Protein AF-A0A529XPF8-F1 (afdb_monomer_lite)

Structure (mmCIF, N/CA/C/O backbone):
data_AF-A0A529XPF8-F1
#
_entry.id   AF-A0A529XPF8-F1
#
loop_
_atom_site.group_PDB
_atom_site.id
_atom_site.type_symbol
_atom_site.label_atom_id
_atom_site.label_alt_id
_atom_site.label_comp_id
_atom_site.label_asym_id
_atom_site.label_entity_id
_atom_site.label_seq_id
_atom_site.pdbx_PDB_ins_code
_atom_site.Cartn_x
_atom_site.Cartn_y
_atom_site.Cartn_z
_atom_site.occupancy
_atom_site.B_iso_or_equiv
_atom_site.auth_seq_id
_atom_site.auth_comp_id
_atom_site.auth_asym_id
_atom_site.auth_atom_id
_atom_site.pdbx_PDB_model_num
ATOM 1 N N . TYR A 1 1 ? 13.454 -1.212 9.023 1.00 95.62 1 TYR A N 1
ATOM 2 C CA . TYR A 1 1 ? 12.237 -0.476 8.603 1.00 95.62 1 TYR A CA 1
ATOM 3 C C . TYR A 1 1 ? 10.950 -1.260 8.864 1.00 95.62 1 TYR A C 1
ATOM 5 O O . TYR A 1 1 ? 10.197 -0.846 9.729 1.00 95.62 1 TYR A O 1
ATOM 13 N N . GLY A 1 2 ? 10.686 -2.393 8.193 1.00 96.81 2 GLY A N 1
ATOM 14 C CA . GLY A 1 2 ? 9.395 -3.103 8.330 1.00 96.81 2 GLY A CA 1
ATOM 15 C C . GLY A 1 2 ? 9.009 -3.469 9.772 1.00 96.81 2 GLY A C 1
ATOM 16 O O . GLY A 1 2 ? 7.863 -3.290 10.166 1.00 96.81 2 GLY A O 1
ATOM 17 N N . VAL A 1 3 ? 9.988 -3.860 10.599 1.00 98.00 3 VAL A N 1
ATOM 18 C CA . VAL A 1 3 ? 9.784 -4.148 12.032 1.00 98.00 3 VAL A CA 1
ATOM 19 C C . VAL A 1 3 ? 9.163 -2.965 12.787 1.00 98.00 3 VAL A C 1
ATOM 21 O O . VAL A 1 3 ? 8.236 -3.164 13.567 1.00 98.00 3 VAL A O 1
ATOM 24 N N . SER A 1 4 ? 9.607 -1.728 12.538 1.00 98.00 4 SER A N 1
ATOM 25 C CA . SER A 1 4 ? 9.041 -0.564 13.233 1.00 98.00 4 SER A CA 1
ATOM 26 C C . SER A 1 4 ? 7.616 -0.249 12.774 1.00 98.00 4 SER A C 1
ATOM 28 O O . SER A 1 4 ? 6.824 0.263 13.561 1.00 98.00 4 SER A O 1
ATOM 30 N N . LYS A 1 5 ? 7.243 -0.601 11.537 1.00 98.19 5 LYS A N 1
ATOM 31 C CA . LYS A 1 5 ? 5.853 -0.503 11.070 1.00 98.19 5 LYS A CA 1
ATOM 32 C C . LYS A 1 5 ? 4.960 -1.549 11.738 1.00 98.19 5 LYS A C 1
ATOM 34 O O . LYS A 1 5 ? 3.912 -1.176 12.255 1.00 98.19 5 LYS A O 1
ATOM 39 N N . ASN A 1 6 ? 5.421 -2.795 11.864 1.00 98.38 6 ASN A N 1
ATOM 40 C CA . ASN A 1 6 ? 4.702 -3.837 12.612 1.00 98.38 6 ASN A CA 1
ATOM 41 C C . ASN A 1 6 ? 4.493 -3.463 14.089 1.00 98.38 6 ASN A C 1
ATOM 43 O O . ASN A 1 6 ? 3.448 -3.775 14.663 1.00 98.38 6 ASN A O 1
ATOM 47 N N . PHE A 1 7 ? 5.466 -2.776 14.699 1.00 98.69 7 PHE A N 1
ATOM 48 C CA . PHE A 1 7 ? 5.319 -2.241 16.052 1.00 98.69 7 PHE A CA 1
ATOM 49 C C . PHE A 1 7 ? 4.154 -1.249 16.137 1.00 98.69 7 PHE A C 1
ATOM 51 O O . PHE A 1 7 ? 3.308 -1.388 17.012 1.00 98.69 7 PHE A O 1
ATOM 58 N N . VAL A 1 8 ? 4.060 -0.287 15.212 1.00 98.38 8 VAL A N 1
ATOM 59 C CA . VAL A 1 8 ? 2.974 0.712 15.215 1.00 98.38 8 VAL A CA 1
ATOM 60 C C . VAL A 1 8 ? 1.610 0.083 14.892 1.00 98.38 8 VAL A C 1
ATOM 62 O O . VAL A 1 8 ? 0.600 0.476 15.477 1.00 98.38 8 VAL A O 1
ATOM 65 N N . GLU A 1 9 ? 1.551 -0.935 14.030 1.00 98.69 9 GLU A N 1
ATOM 66 C CA . GLU A 1 9 ? 0.316 -1.704 13.803 1.00 98.69 9 GLU A CA 1
ATOM 67 C C . GLU A 1 9 ? -0.132 -2.451 15.073 1.00 98.69 9 GLU A C 1
ATOM 69 O O . GLU A 1 9 ? -1.298 -2.383 15.458 1.00 98.69 9 GLU A O 1
ATOM 74 N N . SER A 1 10 ? 0.797 -3.099 15.780 1.00 98.75 10 SER A N 1
ATOM 75 C CA . SER A 1 10 ? 0.505 -3.759 17.064 1.00 98.75 10 SER A CA 1
ATOM 76 C C . SER A 1 10 ? 0.100 -2.757 18.149 1.00 98.75 10 SER A C 1
ATOM 78 O O . SER A 1 10 ? -0.820 -3.008 18.926 1.00 98.75 10 SER A O 1
ATOM 80 N N . LEU A 1 11 ? 0.764 -1.600 18.189 1.00 98.81 11 LEU A N 1
ATOM 81 C CA . LEU A 1 11 ? 0.458 -0.520 19.119 1.00 98.81 11 LEU A CA 1
ATOM 82 C C . LEU A 1 11 ? -0.955 0.014 18.878 1.00 98.81 11 LEU A C 1
ATOM 84 O O . LEU A 1 11 ? -1.747 0.092 19.809 1.00 98.81 11 LEU A O 1
ATOM 88 N N . SER A 1 12 ? -1.306 0.328 17.633 1.00 98.75 12 SER A N 1
ATOM 89 C CA . SER A 1 12 ? -2.663 0.782 17.305 1.00 98.75 12 SER A CA 1
ATOM 90 C C . SER A 1 12 ? -3.723 -0.271 17.627 1.00 98.75 12 SER A C 1
ATOM 92 O O . SER A 1 12 ? -4.791 0.085 18.117 1.00 98.75 12 SER A O 1
ATOM 94 N N . ARG A 1 13 ? -3.416 -1.568 17.468 1.00 98.69 13 ARG A N 1
ATOM 95 C CA . ARG A 1 13 ? -4.332 -2.640 17.880 1.00 98.69 13 ARG A CA 1
ATOM 96 C C . ARG A 1 13 ? -4.610 -2.614 19.382 1.00 98.69 13 ARG A C 1
ATOM 98 O O . ARG A 1 13 ? -5.765 -2.702 19.790 1.00 98.69 13 ARG A O 1
ATOM 105 N N . LEU A 1 14 ? -3.565 -2.451 20.196 1.00 98.81 14 LEU A N 1
ATOM 106 C CA . LEU A 1 14 ? -3.698 -2.308 21.648 1.00 98.81 14 LEU A CA 1
ATOM 107 C C . LEU A 1 14 ? -4.602 -1.123 22.015 1.00 98.81 14 LEU A C 1
ATOM 109 O O . LEU A 1 14 ? -5.457 -1.253 22.891 1.00 98.81 14 LEU A O 1
ATOM 113 N N . TYR A 1 15 ? -4.405 0.025 21.364 1.00 98.81 15 TYR A N 1
ATOM 114 C CA . TYR A 1 15 ? -5.164 1.240 21.661 1.00 98.81 15 TYR A CA 1
ATOM 115 C C . TYR A 1 15 ? -6.619 1.171 21.200 1.00 98.81 15 TYR A C 1
ATOM 117 O O . TYR A 1 15 ? -7.494 1.712 21.877 1.00 98.81 15 TYR A O 1
ATOM 125 N N . TRP A 1 16 ? -6.894 0.448 20.118 1.00 98.75 16 TRP A N 1
ATOM 126 C CA . TRP A 1 16 ? -8.257 0.107 19.739 1.00 98.75 16 TRP A CA 1
ATOM 127 C C . TRP A 1 16 ? -8.936 -0.746 20.817 1.00 98.75 16 TRP A C 1
ATOM 129 O O . TRP A 1 16 ? -9.973 -0.354 21.347 1.00 98.75 16 TRP A O 1
ATOM 139 N N . ASP A 1 17 ? -8.324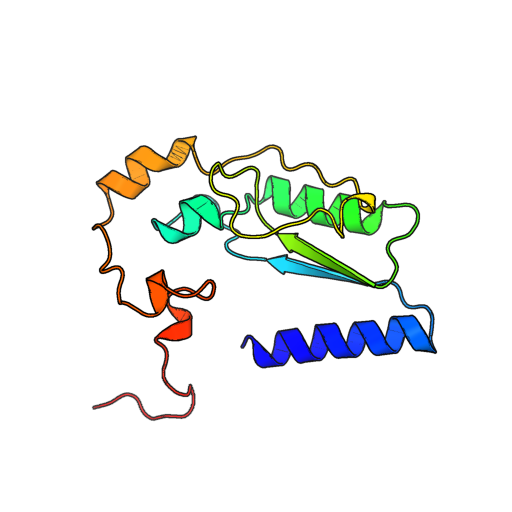 -1.866 21.210 1.00 98.62 17 ASP A N 1
ATOM 140 C CA . ASP A 1 17 ? -8.956 -2.823 22.130 1.00 98.62 17 ASP A CA 1
ATOM 141 C C . ASP A 1 17 ? -9.141 -2.282 23.552 1.00 98.62 17 ASP A C 1
ATOM 143 O O . ASP A 1 17 ? -10.122 -2.610 24.217 1.00 98.62 17 ASP A O 1
ATOM 147 N N . LYS A 1 18 ? -8.195 -1.475 24.046 1.00 98.62 18 LYS A N 1
ATOM 148 C CA . LYS A 1 18 ? -8.247 -0.943 25.418 1.00 98.62 18 LYS A CA 1
ATOM 149 C C . LYS A 1 18 ? -8.943 0.402 25.534 1.00 98.62 18 LYS A C 1
ATOM 151 O O . LYS A 1 18 ? -9.522 0.679 26.581 1.00 98.62 18 LYS A O 1
ATOM 156 N N . PHE A 1 19 ? -8.827 1.247 24.515 1.00 98.69 19 PHE A N 1
ATOM 157 C CA . PHE A 1 19 ? -9.183 2.663 24.624 1.00 98.69 19 PHE A CA 1
ATOM 158 C C . PHE A 1 19 ? -10.117 3.137 23.508 1.00 98.69 19 PHE A C 1
ATOM 160 O O . PHE A 1 19 ? -10.490 4.305 23.497 1.00 98.69 19 PHE A O 1
ATOM 167 N N . GLY A 1 20 ? -10.509 2.256 22.583 1.00 98.19 20 GLY A N 1
ATOM 168 C CA . GLY A 1 20 ? -11.433 2.588 21.502 1.00 98.19 20 GLY A CA 1
ATOM 169 C C . GLY A 1 20 ? -10.856 3.541 20.456 1.00 98.19 20 GLY A C 1
ATOM 170 O O . GLY A 1 20 ? -11.626 4.119 19.694 1.00 98.19 20 GLY A O 1
ATOM 171 N N . ILE A 1 21 ? -9.530 3.723 20.397 1.00 98.69 21 ILE A N 1
ATOM 172 C CA . ILE A 1 21 ? -8.911 4.558 19.360 1.00 98.69 21 ILE A CA 1
ATOM 173 C C . ILE A 1 21 ? -8.940 3.795 18.042 1.00 98.69 21 ILE A C 1
ATOM 175 O O . ILE A 1 21 ? -8.219 2.815 17.857 1.00 98.69 21 ILE A O 1
ATOM 179 N N . GLU A 1 22 ? -9.786 4.250 17.129 1.00 98.75 22 GLU A N 1
ATOM 180 C CA . GLU A 1 22 ? -9.865 3.702 15.785 1.00 98.75 22 GLU A CA 1
ATOM 181 C C . GLU A 1 22 ? -8.598 4.020 14.979 1.00 98.75 22 GLU A C 1
ATOM 183 O O . GLU A 1 22 ? -7.971 5.069 15.131 1.00 98.75 22 GLU A O 1
ATOM 188 N N . THR A 1 23 ? -8.165 3.087 14.134 1.00 98.81 23 THR A N 1
ATOM 189 C CA . THR A 1 23 ? -6.975 3.240 13.296 1.00 98.81 23 THR A CA 1
ATOM 190 C C . THR A 1 23 ? -7.122 2.447 12.006 1.00 98.81 23 THR A C 1
ATOM 192 O O . THR A 1 23 ? -7.443 1.258 12.022 1.00 98.81 23 THR A O 1
ATOM 195 N N . VAL A 1 24 ? -6.785 3.091 10.889 1.00 98.81 24 VAL A N 1
ATOM 196 C CA . VAL A 1 24 ? -6.572 2.413 9.610 1.00 98.81 24 VAL A CA 1
ATOM 197 C C . VAL A 1 24 ? -5.074 2.340 9.318 1.00 98.81 24 VAL A C 1
ATOM 199 O O . VAL A 1 24 ? -4.410 3.352 9.092 1.00 98.81 24 VAL A O 1
ATOM 202 N N . CYS A 1 25 ? -4.522 1.131 9.323 1.00 98.75 25 CYS A N 1
ATOM 203 C CA . CYS A 1 25 ? -3.138 0.855 8.967 1.00 98.75 25 CYS A CA 1
ATOM 204 C C . CYS A 1 25 ? -3.005 0.746 7.443 1.00 98.75 25 CYS A C 1
ATOM 206 O O . CYS A 1 25 ? -3.273 -0.306 6.857 1.00 98.75 25 CYS A O 1
ATOM 208 N N . LEU A 1 26 ? -2.576 1.838 6.805 1.00 98.50 26 LEU A N 1
ATOM 209 C CA . LEU A 1 26 ? -2.332 1.895 5.363 1.00 98.50 26 LEU A CA 1
ATOM 210 C C . LEU A 1 26 ? -0.952 1.319 5.026 1.00 98.50 26 LEU A C 1
ATOM 212 O O . LEU A 1 26 ? 0.076 1.991 5.143 1.00 98.50 26 LEU A O 1
ATOM 216 N N . ARG A 1 27 ? -0.918 0.060 4.586 1.00 98.50 27 ARG A N 1
ATOM 217 C CA . ARG A 1 27 ? 0.297 -0.612 4.109 1.00 98.50 27 ARG A CA 1
ATOM 218 C C . ARG A 1 27 ? 0.612 -0.155 2.689 1.00 98.50 27 ARG A C 1
ATOM 220 O O . ARG A 1 27 ? 0.251 -0.814 1.715 1.00 98.50 27 ARG A O 1
ATOM 227 N N . ILE A 1 28 ? 1.248 1.009 2.583 1.00 97.81 28 ILE A N 1
ATOM 228 C CA . ILE A 1 28 ? 1.658 1.605 1.308 1.00 97.81 28 ILE A CA 1
ATOM 229 C C . ILE A 1 28 ? 2.752 0.745 0.676 1.00 97.81 28 ILE A C 1
ATOM 231 O O . ILE A 1 28 ? 3.788 0.497 1.295 1.00 97.81 28 ILE A O 1
ATOM 235 N N . PHE A 1 29 ? 2.540 0.336 -0.573 1.00 97.00 29 PHE A N 1
ATOM 236 C CA . PHE A 1 29 ? 3.581 -0.305 -1.366 1.00 97.00 29 PHE A CA 1
ATOM 237 C C . PHE A 1 29 ? 4.446 0.726 -2.096 1.00 97.00 29 PHE A C 1
ATOM 239 O O . PHE A 1 29 ? 5.544 1.040 -1.643 1.00 97.00 29 PHE A O 1
ATOM 246 N N . SER A 1 30 ? 4.007 1.232 -3.250 1.00 97.88 30 SER A N 1
ATOM 247 C CA . SER A 1 30 ? 4.832 2.101 -4.097 1.00 97.88 30 SER A CA 1
ATOM 248 C C . SER A 1 30 ? 4.037 3.310 -4.574 1.00 97.88 30 SER A C 1
ATOM 250 O O . SER A 1 30 ? 3.453 3.278 -5.652 1.00 97.88 30 SER A O 1
ATOM 252 N N . SER A 1 31 ? 4.036 4.364 -3.751 1.00 98.12 31 SER A N 1
ATOM 253 C CA . SER A 1 31 ? 3.362 5.632 -4.041 1.00 98.12 31 SER A CA 1
ATOM 254 C C . SER A 1 31 ? 4.309 6.620 -4.719 1.00 98.12 31 SER A C 1
ATOM 256 O O . SER A 1 31 ? 5.198 7.169 -4.068 1.00 98.12 31 SER A O 1
ATOM 258 N N . PHE A 1 32 ? 4.154 6.799 -6.030 1.00 97.62 32 PHE A N 1
ATOM 259 C CA . PHE A 1 32 ? 5.051 7.586 -6.886 1.00 97.62 32 PHE A CA 1
ATOM 260 C C . PHE A 1 32 ? 4.267 8.271 -8.020 1.00 97.62 32 PHE A C 1
ATOM 262 O O . PHE A 1 32 ? 3.129 7.879 -8.285 1.00 97.62 32 PHE A O 1
ATOM 269 N N . PRO A 1 33 ? 4.859 9.247 -8.741 1.00 97.56 33 PRO A N 1
ATOM 270 C CA . PRO A 1 33 ? 4.229 9.817 -9.934 1.00 97.56 33 PRO A CA 1
ATOM 271 C C . PRO A 1 33 ? 3.933 8.759 -11.010 1.00 97.56 33 PRO A C 1
ATOM 273 O O . PRO A 1 33 ? 2.845 8.747 -11.574 1.00 97.56 33 PRO A O 1
ATOM 276 N N . GLU A 1 34 ? 4.864 7.828 -11.239 1.00 97.06 34 GLU A N 1
ATOM 277 C CA . GLU A 1 34 ? 4.714 6.690 -12.154 1.00 97.06 34 GLU A CA 1
ATOM 278 C C . GLU A 1 34 ? 5.480 5.451 -11.638 1.00 97.06 34 GLU A C 1
ATOM 280 O O . GLU A 1 34 ? 6.404 5.598 -10.829 1.00 97.06 34 GLU A O 1
ATOM 285 N N . PRO A 1 35 ? 5.141 4.224 -12.085 1.00 97.69 35 PRO A N 1
ATOM 286 C CA . PRO A 1 35 ? 5.893 3.014 -11.758 1.00 97.69 35 PRO A CA 1
ATOM 287 C C . PRO A 1 35 ? 7.341 3.076 -12.282 1.00 97.69 35 PRO A C 1
ATOM 289 O O . PRO A 1 35 ? 7.582 3.200 -13.484 1.00 97.69 35 PRO A O 1
ATOM 292 N N . ALA A 1 36 ? 8.321 2.945 -11.387 1.00 94.94 36 ALA A N 1
ATOM 293 C CA . ALA A 1 36 ? 9.741 3.030 -11.741 1.00 94.94 36 ALA A CA 1
ATOM 294 C C . ALA A 1 36 ? 10.319 1.715 -12.293 1.00 94.94 36 ALA A C 1
ATOM 296 O O . ALA A 1 36 ? 11.250 1.733 -13.098 1.00 94.94 36 ALA A O 1
ATOM 297 N N . ASP A 1 37 ? 9.770 0.574 -11.872 1.00 95.69 37 ASP A N 1
ATOM 298 C CA . ASP A 1 37 ? 10.281 -0.756 -12.199 1.00 95.69 37 ASP A CA 1
ATOM 299 C C . ASP A 1 37 ? 9.153 -1.790 -12.384 1.00 95.69 37 ASP A C 1
ATOM 301 O O . ASP A 1 37 ? 7.969 -1.517 -12.159 1.00 95.69 37 ASP A O 1
ATOM 305 N N . ARG A 1 38 ? 9.521 -3.012 -12.796 1.00 95.94 38 ARG A N 1
ATOM 306 C CA . ARG A 1 38 ? 8.565 -4.106 -13.050 1.00 95.94 38 ARG A CA 1
ATOM 307 C C . ARG A 1 38 ? 7.794 -4.552 -11.806 1.0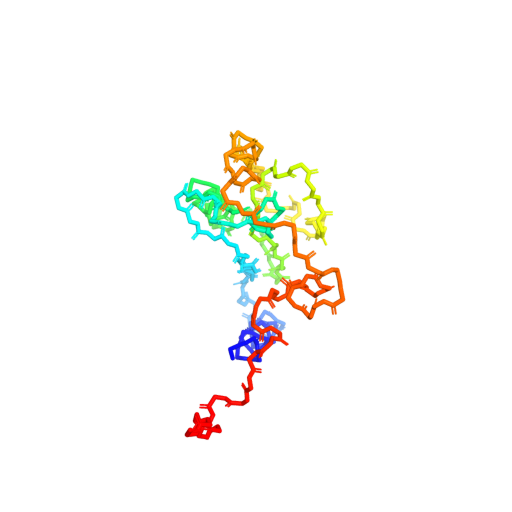0 95.94 38 ARG A C 1
ATOM 309 O O . ARG A 1 38 ? 6.674 -5.034 -11.953 1.00 95.94 38 ARG A O 1
ATOM 316 N N . ARG A 1 39 ? 8.345 -4.404 -10.594 1.00 96.12 39 ARG A N 1
ATOM 317 C CA . ARG A 1 39 ? 7.632 -4.731 -9.346 1.00 96.12 39 ARG A CA 1
ATOM 318 C C . ARG A 1 39 ? 6.515 -3.718 -9.108 1.00 96.12 39 ARG A C 1
ATOM 320 O O . ARG A 1 39 ? 5.411 -4.105 -8.732 1.00 96.12 39 ARG A O 1
ATOM 327 N N . MET A 1 40 ? 6.763 -2.442 -9.394 1.00 97.50 40 MET A N 1
ATOM 328 C CA . MET A 1 40 ? 5.738 -1.408 -9.256 1.00 97.50 40 MET A CA 1
ATOM 329 C C . MET A 1 40 ? 4.524 -1.639 -10.164 1.00 97.50 40 MET A C 1
ATOM 331 O O . MET A 1 40 ? 3.440 -1.199 -9.817 1.00 97.50 40 MET A O 1
ATOM 335 N N . LEU A 1 41 ? 4.624 -2.419 -11.245 1.00 97.56 41 LEU A N 1
ATOM 336 C CA . LEU A 1 41 ? 3.459 -2.742 -12.085 1.00 97.56 41 LEU A CA 1
ATOM 337 C C . LEU A 1 41 ? 2.331 -3.491 -11.352 1.00 97.56 41 LEU A C 1
ATOM 339 O O . LEU A 1 41 ? 1.195 -3.464 -11.816 1.00 97.56 41 LEU A O 1
ATOM 343 N N . TRP A 1 42 ? 2.612 -4.155 -10.226 1.00 97.00 42 TRP A N 1
ATOM 344 C CA . TRP A 1 42 ? 1.566 -4.693 -9.344 1.00 97.00 42 TRP A CA 1
ATOM 345 C C . TRP A 1 42 ? 1.411 -3.883 -8.052 1.00 97.00 42 TRP A C 1
ATOM 347 O O . TRP A 1 42 ? 0.326 -3.851 -7.474 1.00 97.00 42 TRP A O 1
ATOM 357 N N . SER A 1 43 ? 2.477 -3.223 -7.591 1.00 98.06 43 SER A N 1
ATOM 358 C CA . SER A 1 43 ? 2.538 -2.583 -6.272 1.00 98.06 43 SER A CA 1
ATOM 359 C C . SER A 1 43 ? 2.317 -1.063 -6.291 1.00 98.06 43 SER A C 1
ATOM 361 O O . SER A 1 43 ? 2.460 -0.413 -5.255 1.00 98.06 43 SER A O 1
ATOM 363 N N . TYR A 1 44 ? 2.046 -0.481 -7.459 1.00 98.56 44 TYR A N 1
ATOM 364 C CA . TYR A 1 44 ? 1.848 0.953 -7.648 1.00 98.56 44 TYR A CA 1
ATOM 365 C C . TYR A 1 44 ? 0.620 1.469 -6.900 1.00 98.56 44 TYR A C 1
ATOM 367 O O . TYR A 1 44 ? -0.420 0.810 -6.849 1.00 98.56 44 TYR A O 1
ATOM 375 N N . LEU A 1 45 ? 0.751 2.671 -6.357 1.00 98.69 45 LEU A N 1
ATOM 376 C CA . LEU A 1 45 ? -0.315 3.484 -5.800 1.00 98.69 45 LEU A CA 1
ATOM 377 C C . LEU A 1 45 ? -0.143 4.886 -6.388 1.00 98.69 45 LEU A C 1
ATOM 379 O O . LEU A 1 45 ? 0.891 5.515 -6.176 1.00 98.69 45 LEU A O 1
ATOM 383 N N . SER A 1 46 ? -1.117 5.384 -7.141 1.00 98.75 46 SER A N 1
ATOM 384 C CA . SER A 1 46 ? -1.063 6.773 -7.593 1.00 98.75 46 SER A CA 1
ATOM 385 C C . SER A 1 46 ? -1.208 7.720 -6.397 1.00 98.75 46 SER A C 1
ATOM 387 O O . SER A 1 46 ? -1.775 7.370 -5.356 1.00 98.75 46 SER A O 1
ATOM 389 N N . PHE A 1 47 ? -0.746 8.963 -6.536 1.00 98.69 47 PHE A N 1
ATOM 390 C CA . PHE A 1 47 ? -0.999 9.973 -5.505 1.00 98.69 47 PHE A CA 1
ATOM 391 C C . PHE A 1 47 ? -2.493 10.250 -5.317 1.00 98.69 47 PHE A C 1
ATOM 393 O O . PHE A 1 47 ? -2.933 10.429 -4.184 1.00 98.69 47 PHE A O 1
ATOM 400 N N . ALA A 1 48 ? -3.281 10.229 -6.394 1.00 98.69 48 ALA A N 1
ATOM 401 C CA . ALA A 1 48 ? -4.719 10.450 -6.309 1.00 98.69 48 ALA A CA 1
ATOM 402 C C . ALA A 1 48 ? -5.430 9.300 -5.573 1.00 98.69 48 ALA A C 1
ATOM 404 O O . ALA A 1 48 ? -6.253 9.561 -4.701 1.00 98.69 48 ALA A O 1
ATOM 405 N N . ASP A 1 49 ? -5.066 8.040 -5.822 1.00 98.69 49 ASP A N 1
ATOM 406 C CA . ASP A 1 49 ? -5.602 6.901 -5.070 1.00 98.69 49 ASP A CA 1
ATOM 407 C C . ASP A 1 49 ? -5.104 6.871 -3.625 1.00 98.69 49 ASP A C 1
ATOM 409 O O . ASP A 1 49 ? -5.853 6.481 -2.733 1.00 98.69 49 ASP A O 1
ATOM 413 N N . CYS A 1 50 ? -3.878 7.328 -3.356 1.00 98.75 50 CYS A N 1
ATOM 414 C CA . CYS A 1 50 ? -3.399 7.500 -1.987 1.00 98.75 50 CYS A CA 1
ATOM 415 C C . CYS A 1 50 ? -4.272 8.501 -1.217 1.00 98.75 50 CYS A C 1
ATOM 417 O O . CYS A 1 50 ? -4.622 8.244 -0.066 1.00 98.75 50 CYS A O 1
ATOM 419 N N . VAL A 1 51 ? -4.643 9.618 -1.851 1.00 98.69 51 VAL A N 1
ATOM 420 C CA . VAL A 1 51 ? -5.565 10.605 -1.273 1.00 98.69 51 VAL A CA 1
ATOM 421 C C . VAL A 1 51 ? -6.946 9.986 -1.063 1.00 98.69 51 VAL A C 1
ATOM 423 O O . VAL A 1 51 ? -7.429 10.009 0.064 1.00 98.69 51 VAL A O 1
ATOM 426 N N . ARG A 1 52 ? -7.528 9.331 -2.077 1.00 98.75 52 ARG A N 1
ATOM 427 C CA . ARG A 1 52 ? -8.839 8.658 -1.964 1.00 98.75 52 ARG A CA 1
ATOM 428 C C . ARG A 1 52 ? -8.871 7.606 -0.853 1.00 98.75 52 ARG A C 1
ATOM 430 O O . ARG A 1 52 ? -9.870 7.477 -0.154 1.00 98.75 52 ARG A O 1
ATOM 437 N N . LEU A 1 53 ? -7.785 6.855 -0.664 1.00 98.75 53 LEU A N 1
ATOM 438 C CA . LEU A 1 53 ? -7.663 5.868 0.411 1.00 98.75 53 LEU A CA 1
ATOM 439 C C . LEU A 1 53 ? -7.649 6.531 1.795 1.00 98.75 53 LEU A C 1
ATOM 441 O O . LEU A 1 53 ? -8.288 6.032 2.724 1.00 98.75 53 LEU A O 1
ATOM 445 N N . VAL A 1 54 ? -6.944 7.655 1.942 1.00 98.81 54 VAL A N 1
ATOM 446 C CA . VAL A 1 54 ? -6.949 8.444 3.182 1.00 98.81 54 VAL A CA 1
ATOM 447 C C . VAL A 1 54 ? -8.329 9.058 3.425 1.00 98.81 54 VAL A C 1
ATOM 449 O O . VAL A 1 54 ? -8.847 8.939 4.530 1.00 98.81 54 VAL A O 1
ATOM 452 N N . GLU A 1 55 ? -8.959 9.643 2.406 1.00 98.81 55 GLU A N 1
ATOM 453 C CA . GLU A 1 55 ? -10.316 10.196 2.488 1.00 98.81 55 GLU A CA 1
ATOM 454 C C . GLU A 1 55 ? -11.328 9.134 2.931 1.00 98.81 55 GLU A C 1
ATOM 456 O O . GLU A 1 55 ? -12.067 9.354 3.891 1.00 98.81 55 GLU A O 1
ATOM 461 N N . ALA A 1 56 ? -11.311 7.953 2.310 1.00 98.62 56 ALA A N 1
ATOM 462 C CA . ALA A 1 56 ? -12.145 6.815 2.695 1.00 98.62 56 ALA A CA 1
ATOM 463 C C . ALA A 1 56 ? -11.900 6.388 4.155 1.00 98.62 56 ALA A C 1
ATOM 465 O O . ALA A 1 56 ? -12.837 6.151 4.913 1.00 98.62 56 ALA A O 1
ATOM 466 N N . SER A 1 57 ? -10.637 6.373 4.588 1.00 98.62 57 SER A N 1
ATOM 467 C CA . SER A 1 57 ? -10.261 6.032 5.967 1.00 98.62 57 SER A CA 1
ATOM 468 C C . SER A 1 57 ? -10.745 7.052 7.003 1.00 98.62 57 SER A C 1
ATOM 470 O O . SER A 1 57 ? -10.981 6.684 8.149 1.00 98.62 57 SER A O 1
ATOM 472 N N . LEU A 1 58 ? -10.875 8.325 6.622 1.00 98.56 58 LEU A N 1
ATOM 473 C CA . LEU A 1 58 ? -11.324 9.406 7.507 1.00 98.56 58 LEU A CA 1
ATOM 474 C C . LEU A 1 58 ? -12.848 9.578 7.527 1.00 98.56 58 LEU A C 1
ATOM 476 O O . LEU A 1 58 ? -13.378 10.150 8.476 1.00 98.56 58 LEU A O 1
ATOM 480 N N . THR A 1 59 ? -13.542 9.134 6.479 1.00 98.44 59 THR A N 1
ATOM 481 C CA . THR A 1 59 ? -14.978 9.400 6.278 1.00 98.44 59 THR A CA 1
ATOM 482 C C . THR A 1 59 ? -15.866 8.172 6.444 1.00 98.44 59 THR A C 1
ATOM 484 O O . THR A 1 59 ? -17.086 8.313 6.543 1.00 98.44 59 THR A O 1
ATOM 487 N N . ALA A 1 60 ? -15.286 6.971 6.513 1.00 98.50 60 ALA A N 1
ATOM 488 C CA . ALA A 1 60 ? -16.031 5.758 6.815 1.00 98.50 60 ALA A CA 1
ATOM 489 C C . ALA A 1 60 ? -16.746 5.882 8.181 1.00 98.50 60 ALA A C 1
ATOM 491 O O . ALA A 1 60 ? -16.123 6.302 9.157 1.00 98.50 60 ALA A O 1
ATOM 492 N N . PRO A 1 61 ? -18.031 5.482 8.298 1.00 97.94 61 PRO A N 1
ATOM 493 C CA . PRO A 1 61 ? -18.805 5.654 9.535 1.00 97.94 61 PRO A CA 1
ATOM 494 C C . PRO A 1 61 ? -18.198 4.980 10.771 1.00 97.94 61 PRO A C 1
ATOM 496 O O . PRO A 1 61 ? -18.483 5.376 11.899 1.00 97.94 61 PRO A O 1
ATOM 499 N N . ARG A 1 62 ? -17.417 3.919 10.554 1.00 97.88 62 ARG A N 1
ATOM 500 C CA . ARG A 1 62 ? -16.667 3.194 11.575 1.00 97.88 62 ARG A CA 1
ATOM 501 C C . ARG A 1 62 ? -15.513 2.466 10.906 1.00 97.88 62 ARG A C 1
ATOM 503 O O . ARG A 1 62 ? -15.737 1.762 9.921 1.00 97.88 62 ARG A O 1
ATOM 510 N N . VAL A 1 63 ? -14.312 2.566 11.467 1.00 98.50 63 VAL A N 1
ATOM 511 C CA . VAL A 1 63 ? -13.124 1.907 10.901 1.00 98.50 63 VAL A CA 1
ATOM 512 C C . VAL A 1 63 ? -12.506 0.861 11.821 1.00 98.50 63 VAL A C 1
ATOM 514 O O . VAL A 1 63 ? -11.799 -0.017 11.333 1.00 98.50 63 VAL A O 1
ATOM 517 N N . GLY A 1 64 ? -12.784 0.887 13.126 1.00 98.31 64 GLY A N 1
ATOM 518 C CA . GLY A 1 64 ? -12.196 -0.030 14.103 1.00 98.31 64 GLY A CA 1
ATOM 519 C C . GLY A 1 64 ? -10.668 -0.054 14.028 1.00 98.31 64 GLY A C 1
ATOM 520 O O . GLY A 1 64 ? -10.029 0.988 13.905 1.00 98.31 64 GLY A O 1
ATOM 521 N N . HIS A 1 65 ? -10.080 -1.252 14.063 1.00 98.56 65 HIS A N 1
ATOM 522 C CA . HIS A 1 65 ? -8.681 -1.476 13.689 1.00 98.56 65 HIS A CA 1
ATOM 523 C C . HIS A 1 65 ? -8.640 -2.219 12.354 1.00 98.56 65 HIS A C 1
ATOM 525 O O . HIS A 1 65 ? -8.929 -3.415 12.304 1.00 98.56 65 HIS A O 1
ATOM 531 N N . THR A 1 66 ? -8.338 -1.496 11.276 1.00 98.69 66 THR A N 1
ATOM 532 C CA . THR A 1 66 ? -8.397 -2.019 9.904 1.00 98.69 66 THR A CA 1
ATOM 533 C C . THR A 1 66 ? -7.035 -1.947 9.242 1.00 98.69 66 THR A C 1
ATOM 535 O O . THR A 1 66 ? -6.371 -0.917 9.282 1.00 98.69 66 THR A O 1
ATOM 538 N N . ILE A 1 67 ? -6.634 -3.024 8.574 1.00 98.56 67 ILE A N 1
ATOM 539 C CA . ILE A 1 67 ? -5.454 -3.041 7.709 1.00 98.56 67 ILE A CA 1
ATOM 540 C C . ILE A 1 67 ? -5.933 -2.922 6.269 1.00 98.56 67 ILE A C 1
ATOM 542 O O . ILE A 1 67 ? -6.751 -3.727 5.837 1.00 98.56 67 ILE A O 1
ATOM 546 N N . SER A 1 68 ? -5.389 -1.959 5.527 1.00 98.38 68 SER A N 1
ATOM 547 C CA . SER A 1 68 ? -5.640 -1.799 4.094 1.00 98.38 68 SER A CA 1
ATOM 548 C C . SER A 1 68 ? -4.318 -1.713 3.340 1.00 98.38 68 SER A C 1
ATOM 550 O O . SER A 1 68 ? -3.403 -0.987 3.738 1.00 98.38 68 SER A O 1
ATOM 552 N N . PHE A 1 69 ? -4.192 -2.467 2.254 1.00 98.31 69 PHE A N 1
ATOM 553 C CA . PHE A 1 69 ? -3.043 -2.402 1.364 1.00 98.31 69 PHE A CA 1
ATOM 554 C C . PHE A 1 69 ? -3.219 -1.257 0.366 1.00 98.31 69 PHE A C 1
ATOM 556 O O . PHE A 1 69 ? -4.145 -1.258 -0.446 1.00 98.31 69 PHE A O 1
ATOM 563 N N . GLY A 1 70 ? -2.302 -0.292 0.411 1.00 97.88 70 GLY A N 1
ATOM 564 C CA . GLY A 1 70 ? -2.305 0.865 -0.477 1.00 97.88 70 GLY A CA 1
ATOM 565 C C . GLY A 1 70 ? -1.743 0.508 -1.848 1.00 97.88 70 GLY A C 1
ATOM 566 O O . GLY A 1 70 ? -0.529 0.600 -2.051 1.00 97.88 70 GLY A O 1
ATOM 567 N N . ILE A 1 71 ? -2.632 0.110 -2.760 1.00 98.19 71 ILE A N 1
ATOM 568 C CA . ILE A 1 71 ? -2.379 -0.085 -4.193 1.00 98.19 71 ILE A CA 1
ATOM 569 C C . ILE A 1 71 ? -3.533 0.499 -5.019 1.00 98.19 71 ILE A C 1
ATOM 571 O O . ILE A 1 71 ? -4.684 0.484 -4.584 1.00 98.19 71 ILE A O 1
ATOM 575 N N . SER A 1 72 ? -3.210 0.983 -6.214 1.00 98.50 72 SER A N 1
ATOM 576 C CA . SER A 1 72 ? -4.175 1.356 -7.253 1.00 98.50 72 SER A CA 1
ATOM 577 C C . SER A 1 72 ? -4.829 0.115 -7.881 1.00 98.50 72 SER A C 1
ATOM 579 O O . SER A 1 72 ? -4.533 -1.029 -7.507 1.00 98.50 72 SER A O 1
ATOM 581 N N . ASP A 1 73 ? -5.710 0.299 -8.868 1.00 97.94 73 ASP A N 1
ATOM 582 C CA . ASP A 1 73 ? -6.364 -0.791 -9.592 1.00 97.94 73 ASP A CA 1
ATOM 583 C C . ASP A 1 73 ? -5.421 -1.463 -10.614 1.00 97.94 73 ASP A C 1
ATOM 585 O O . ASP A 1 73 ? -5.674 -1.574 -11.813 1.00 97.94 73 ASP A O 1
ATOM 589 N N . ASN A 1 74 ? -4.263 -1.919 -10.136 1.00 98.25 74 ASN A N 1
ATOM 590 C CA . ASN A 1 74 ? -3.268 -2.602 -10.956 1.00 98.25 74 ASN A CA 1
ATOM 591 C C . ASN A 1 74 ? -3.798 -3.968 -11.400 1.00 98.25 74 ASN A C 1
ATOM 593 O O . ASN A 1 74 ? -4.431 -4.670 -10.610 1.00 98.25 74 ASN A O 1
ATOM 597 N N . LYS A 1 75 ? -3.485 -4.389 -12.629 1.00 97.38 75 LYS A N 1
ATOM 598 C CA . LYS A 1 75 ? -3.994 -5.645 -13.208 1.00 97.38 75 LYS A CA 1
ATOM 599 C C . LYS A 1 75 ? -3.623 -6.894 -12.406 1.00 97.38 75 LYS A C 1
ATOM 601 O O . LYS A 1 75 ? -4.394 -7.846 -12.354 1.00 97.38 75 LYS A O 1
ATOM 606 N N . LEU A 1 76 ? -2.436 -6.906 -11.802 1.00 94.31 76 LEU A N 1
ATOM 607 C CA . LEU A 1 76 ? -1.975 -8.002 -10.954 1.00 94.31 76 LEU A CA 1
ATOM 608 C C . LEU A 1 76 ? -2.266 -7.678 -9.488 1.00 94.31 76 LEU A C 1
ATOM 610 O O . LEU A 1 76 ? -1.756 -6.693 -8.954 1.00 94.31 76 LEU A O 1
ATOM 614 N N . LYS A 1 77 ? -3.055 -8.532 -8.833 1.00 91.50 77 LYS A N 1
ATOM 615 C CA . LYS A 1 77 ? -3.407 -8.408 -7.415 1.00 91.50 77 LYS A CA 1
ATOM 616 C C . LYS A 1 77 ? -2.618 -9.426 -6.595 1.00 91.50 77 LYS A C 1
ATOM 618 O O . LYS A 1 77 ? -2.909 -10.614 -6.640 1.00 91.50 77 LYS A O 1
ATOM 623 N N . MET A 1 78 ? -1.608 -8.956 -5.862 1.00 94.06 78 MET A N 1
ATOM 624 C CA . MET A 1 78 ? -0.777 -9.803 -4.982 1.00 94.06 78 MET A CA 1
ATOM 625 C C . MET A 1 78 ? -1.243 -9.788 -3.520 1.00 94.06 78 MET A C 1
ATOM 627 O O . MET A 1 78 ? -0.697 -10.505 -2.685 1.00 94.06 78 MET A O 1
ATOM 631 N N . VAL A 1 79 ? -2.218 -8.937 -3.202 1.00 95.44 79 VAL A N 1
ATOM 632 C CA . VAL A 1 79 ? -2.768 -8.724 -1.862 1.00 95.44 79 VAL A CA 1
ATOM 633 C C . VAL A 1 79 ? -4.285 -8.629 -1.950 1.00 95.44 79 VAL A C 1
ATOM 635 O O . VAL A 1 79 ? -4.819 -8.193 -2.971 1.00 95.44 79 VAL A O 1
ATOM 638 N N . ASP A 1 80 ? -4.959 -9.032 -0.878 1.00 95.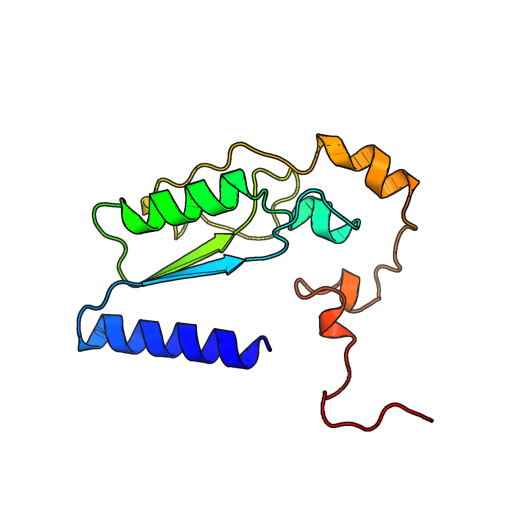00 80 ASP A N 1
ATOM 639 C CA . ASP A 1 80 ? -6.413 -8.976 -0.757 1.00 95.00 80 ASP A CA 1
ATOM 640 C C . ASP A 1 80 ? -6.825 -7.862 0.217 1.00 95.00 80 ASP A C 1
ATOM 642 O O . ASP A 1 80 ? -6.332 -7.800 1.344 1.00 95.00 80 ASP A O 1
ATOM 646 N N . ASN A 1 81 ? -7.727 -6.991 -0.239 1.00 95.56 81 ASN A N 1
ATOM 647 C CA . ASN A 1 81 ? -8.306 -5.885 0.526 1.00 95.56 81 ASN A CA 1
ATOM 648 C C . ASN A 1 81 ? -9.763 -6.145 0.942 1.00 95.56 81 ASN A C 1
ATOM 650 O O . ASN A 1 81 ? -10.411 -5.241 1.466 1.00 95.56 81 ASN A O 1
ATOM 654 N N . SER A 1 82 ? -10.294 -7.357 0.747 1.00 94.00 82 SER A N 1
ATOM 655 C CA . SER A 1 82 ? -11.670 -7.715 1.118 1.00 94.00 82 SER A CA 1
ATOM 656 C C . SER A 1 82 ? -11.999 -7.382 2.584 1.00 94.00 82 SER A C 1
ATOM 658 O O . SER A 1 82 ? -13.070 -6.851 2.872 1.00 94.00 82 SER A O 1
ATOM 660 N N . GLY A 1 83 ? -11.042 -7.577 3.500 1.00 96.25 83 GLY A N 1
ATOM 661 C CA . GLY A 1 83 ? -11.168 -7.233 4.923 1.00 96.25 83 GLY A CA 1
ATOM 662 C C . GLY A 1 83 ? -11.208 -5.731 5.248 1.00 96.25 83 GLY A C 1
ATOM 663 O O . GLY A 1 83 ? -11.495 -5.373 6.386 1.00 96.25 83 GLY A O 1
ATOM 664 N N . ALA A 1 84 ? -10.934 -4.859 4.274 1.00 98.06 84 ALA A N 1
ATOM 665 C CA . ALA A 1 84 ? -10.999 -3.401 4.398 1.00 98.06 84 ALA A CA 1
ATOM 666 C C . ALA A 1 84 ? -12.122 -2.779 3.547 1.00 98.06 84 ALA A C 1
ATOM 668 O O . ALA A 1 84 ? -12.199 -1.557 3.422 1.00 98.06 84 ALA A O 1
ATOM 669 N N . GLY A 1 85 ? -12.998 -3.597 2.948 1.00 97.50 85 GLY A N 1
ATOM 670 C CA . GLY A 1 85 ? -14.046 -3.123 2.039 1.00 97.50 85 GLY A CA 1
ATOM 671 C C . GLY A 1 85 ? -15.035 -2.143 2.680 1.00 97.50 85 GLY A C 1
ATOM 672 O O . GLY A 1 85 ? -15.575 -1.279 1.992 1.00 97.50 85 GLY A O 1
ATOM 673 N N . HIS A 1 86 ? -15.229 -2.207 4.002 1.00 98.12 86 HIS A N 1
ATOM 674 C CA . HIS A 1 86 ? -16.089 -1.278 4.748 1.00 98.12 86 HIS A CA 1
ATOM 675 C C . HIS A 1 86 ? -15.574 0.165 4.766 1.00 98.12 86 HIS A C 1
ATOM 677 O O . HIS A 1 86 ? -16.347 1.062 5.089 1.00 98.12 86 HIS A O 1
ATOM 683 N N . LEU A 1 87 ? -14.308 0.404 4.402 1.00 98.50 87 LEU A N 1
ATOM 684 C CA . LEU A 1 87 ? -13.785 1.760 4.230 1.00 98.50 87 LEU A CA 1
ATOM 685 C C . LEU A 1 87 ? -14.406 2.470 3.017 1.00 98.50 87 LEU A C 1
ATOM 687 O O . LEU A 1 87 ? -14.374 3.692 2.949 1.00 98.50 87 LEU A O 1
ATOM 691 N N . GLY A 1 88 ? -14.944 1.727 2.040 1.00 97.81 88 GLY A N 1
ATOM 692 C CA . GLY A 1 88 ? -15.502 2.305 0.813 1.00 97.81 88 GLY A CA 1
ATOM 693 C C . GLY A 1 88 ? -14.452 2.829 -0.175 1.00 97.81 88 GLY A C 1
ATOM 694 O O . GLY A 1 88 ? -14.796 3.537 -1.118 1.00 97.81 88 GLY A O 1
ATOM 695 N N . PHE A 1 89 ? -13.173 2.487 0.013 1.00 98.31 89 PHE A N 1
ATOM 696 C CA . PHE A 1 89 ? -12.116 2.834 -0.934 1.00 98.31 89 PHE A CA 1
ATOM 697 C C . PHE A 1 89 ? -12.238 2.009 -2.223 1.00 98.31 89 PHE A C 1
ATOM 699 O O . PHE A 1 89 ? -12.149 0.781 -2.193 1.00 98.31 89 PHE A O 1
ATOM 706 N N . ILE A 1 90 ? -12.383 2.699 -3.357 1.00 97.62 90 ILE A N 1
ATOM 707 C CA . ILE A 1 90 ? -12.355 2.107 -4.699 1.00 97.62 90 ILE A CA 1
ATOM 708 C C . ILE A 1 90 ? -11.259 2.825 -5.503 1.00 97.62 90 ILE A C 1
ATOM 710 O O . ILE A 1 90 ? -11.461 3.991 -5.863 1.00 97.62 90 ILE A O 1
ATOM 714 N N . PRO A 1 91 ? -10.110 2.178 -5.780 1.00 97.75 91 PRO A N 1
ATOM 715 C CA . PRO A 1 91 ? -9.049 2.792 -6.574 1.00 97.75 91 PRO A CA 1
ATOM 716 C C . PRO A 1 91 ? -9.534 3.081 -7.999 1.00 97.75 91 PRO A C 1
ATOM 718 O O . PRO A 1 91 ? -10.325 2.318 -8.550 1.00 97.75 91 PRO A O 1
ATOM 721 N N . GLN A 1 92 ? -9.071 4.186 -8.582 1.00 98.44 92 GLN A N 1
ATOM 722 C CA . GLN A 1 92 ? -9.485 4.649 -9.915 1.00 98.44 92 GLN A CA 1
ATOM 723 C C . GLN A 1 92 ? -8.342 4.636 -10.932 1.00 98.44 92 GLN A C 1
ATOM 725 O O . GLN A 1 92 ? -8.594 4.665 -12.135 1.00 98.44 92 GLN A O 1
ATOM 730 N N . ASP A 1 93 ? -7.093 4.602 -10.465 1.00 98.56 93 ASP A N 1
ATOM 731 C CA . ASP A 1 93 ? -5.923 4.628 -11.335 1.00 98.56 93 ASP A CA 1
ATOM 732 C C . ASP A 1 93 ? -5.345 3.217 -11.515 1.00 98.56 93 ASP A C 1
ATOM 734 O O . ASP A 1 93 ? -5.715 2.274 -10.817 1.00 98.56 93 ASP A O 1
ATOM 738 N N . SER A 1 94 ? -4.423 3.044 -12.463 1.00 98.44 94 SER A N 1
ATOM 739 C CA . SER A 1 94 ? -3.782 1.752 -12.729 1.00 98.44 94 SER A CA 1
ATOM 740 C C . SER A 1 94 ? -2.359 1.930 -13.245 1.00 98.44 94 SER A C 1
ATOM 742 O O . SER A 1 94 ? -2.055 2.900 -13.937 1.00 98.44 94 SER A O 1
ATOM 744 N N . ALA A 1 95 ? -1.486 0.961 -12.964 1.00 98.38 95 ALA A N 1
ATOM 745 C CA . ALA A 1 95 ? -0.149 0.900 -13.551 1.00 98.38 95 ALA A CA 1
ATOM 746 C C . ALA A 1 95 ? -0.136 0.478 -15.036 1.00 98.38 95 ALA A C 1
ATOM 748 O O . ALA A 1 95 ? 0.891 0.632 -15.698 1.00 98.38 95 ALA A O 1
ATOM 749 N N . GLU A 1 96 ? -1.237 -0.062 -15.577 1.00 98.19 96 GLU A N 1
ATOM 750 C CA . GLU A 1 96 ? -1.257 -0.641 -16.931 1.00 98.19 96 GLU A CA 1
ATOM 751 C C . GLU A 1 96 ? -0.841 0.313 -18.063 1.00 98.19 96 GLU A C 1
ATOM 753 O O . GLU A 1 96 ? -0.088 -0.135 -18.932 1.00 98.19 96 GLU A O 1
ATOM 758 N N . PRO A 1 97 ? -1.221 1.607 -18.069 1.00 98.38 97 PRO A N 1
ATOM 759 C CA . PRO A 1 97 ? -0.756 2.547 -19.091 1.00 98.38 97 PRO A CA 1
ATOM 760 C C . PRO A 1 97 ? 0.775 2.677 -19.157 1.00 98.38 97 PRO A C 1
ATOM 762 O O . PRO A 1 97 ? 1.327 2.958 -20.218 1.00 98.38 97 PRO A O 1
ATOM 765 N N . TYR A 1 98 ? 1.476 2.422 -18.047 1.00 98.25 98 TYR A N 1
ATOM 766 C CA . TYR A 1 98 ? 2.935 2.515 -17.952 1.00 98.25 98 TYR A CA 1
ATOM 767 C C . TYR A 1 98 ? 3.657 1.210 -18.313 1.00 98.25 98 TYR A C 1
ATOM 769 O O . TYR A 1 98 ? 4.875 1.217 -18.502 1.00 98.25 98 TYR A O 1
ATOM 777 N N . ARG A 1 99 ? 2.937 0.084 -18.417 1.00 98.19 99 ARG A N 1
ATOM 778 C CA . ARG A 1 99 ? 3.518 -1.263 -18.541 1.00 98.19 99 ARG A CA 1
ATOM 779 C C . ARG A 1 99 ? 4.522 -1.376 -19.683 1.00 98.19 99 ARG A C 1
ATOM 781 O O . ARG A 1 99 ? 5.660 -1.769 -19.445 1.00 98.19 99 ARG A O 1
ATOM 788 N N . ALA A 1 100 ? 4.124 -0.996 -20.896 1.00 98.12 100 ALA A N 1
ATOM 789 C CA . ALA A 1 100 ? 4.979 -1.125 -22.076 1.00 98.12 100 ALA A CA 1
ATOM 790 C C . ALA A 1 100 ? 6.274 -0.307 -21.939 1.00 98.12 100 ALA A C 1
ATOM 792 O O . ALA A 1 100 ? 7.358 -0.808 -22.232 1.00 98.12 100 ALA A O 1
ATOM 793 N N . ALA A 1 101 ? 6.178 0.925 -21.431 1.00 98.12 101 ALA A N 1
ATOM 794 C CA . ALA A 1 101 ? 7.336 1.789 -21.222 1.00 98.12 101 ALA A CA 1
ATOM 795 C C . ALA A 1 101 ? 8.278 1.239 -20.137 1.00 98.12 101 ALA A C 1
ATOM 797 O O . ALA A 1 101 ? 9.494 1.230 -20.321 1.00 98.12 101 ALA A O 1
ATOM 798 N N . VAL A 1 102 ? 7.730 0.742 -19.021 1.00 98.00 102 VAL A N 1
ATOM 799 C CA . VAL A 1 102 ? 8.506 0.112 -17.941 1.00 98.00 102 VAL A CA 1
ATOM 800 C C . VAL A 1 102 ? 9.210 -1.146 -18.433 1.00 98.00 102 VAL A C 1
ATOM 802 O O . VAL A 1 102 ? 10.404 -1.314 -18.193 1.00 98.00 102 VAL A O 1
ATOM 805 N N . GLU A 1 103 ? 8.505 -2.024 -19.140 1.00 97.38 103 GLU A N 1
ATOM 806 C CA . GLU A 1 103 ? 9.071 -3.272 -19.647 1.00 97.38 103 GLU A CA 1
ATOM 807 C C . GLU A 1 103 ? 10.130 -3.025 -20.732 1.00 97.38 103 GLU A C 1
ATOM 809 O O . GLU A 1 103 ? 11.123 -3.749 -20.769 1.00 97.38 103 GLU A O 1
ATOM 814 N N . ALA A 1 104 ? 9.984 -1.979 -21.551 1.00 97.62 104 ALA A N 1
ATOM 815 C CA . ALA A 1 104 ? 10.994 -1.584 -22.533 1.00 97.62 104 ALA A CA 1
ATOM 816 C C . ALA A 1 104 ? 12.272 -1.019 -21.886 1.00 97.62 104 ALA A C 1
ATOM 818 O O . ALA A 1 104 ? 13.369 -1.268 -22.383 1.00 97.62 104 ALA A O 1
ATOM 819 N N . LYS A 1 105 ? 12.151 -0.277 -20.772 1.00 96.69 105 LYS A N 1
ATOM 820 C CA . LYS A 1 105 ? 13.290 0.368 -20.087 1.00 96.69 105 LYS A CA 1
ATOM 821 C C . LYS A 1 105 ? 13.951 -0.488 -19.000 1.00 96.69 105 LYS A C 1
ATOM 823 O O . LYS A 1 105 ? 14.947 -0.065 -18.420 1.00 96.69 105 LYS A O 1
ATOM 828 N N . THR A 1 106 ? 13.416 -1.674 -18.696 1.00 95.75 106 THR A N 1
ATOM 829 C CA . THR A 1 106 ? 13.921 -2.545 -17.620 1.00 95.75 106 THR A CA 1
ATOM 830 C C . THR A 1 106 ? 14.134 -3.982 -18.085 1.00 95.75 106 THR A C 1
ATOM 832 O O . THR A 1 106 ? 13.296 -4.572 -18.771 1.00 95.75 106 THR A O 1
ATOM 835 N N . LEU A 1 107 ? 15.236 -4.590 -17.644 1.00 94.25 107 LEU A N 1
ATOM 836 C CA . LEU A 1 107 ? 15.503 -6.006 -17.886 1.00 94.25 107 LEU A CA 1
ATOM 837 C C . LEU A 1 107 ? 14.502 -6.891 -17.135 1.00 94.25 107 LEU A C 1
ATOM 839 O O . LEU A 1 107 ? 13.987 -6.524 -16.076 1.00 94.25 107 LEU A O 1
ATOM 843 N N . ILE A 1 108 ? 14.245 -8.081 -17.677 1.00 94.62 108 ILE A N 1
ATOM 844 C CA . ILE A 1 108 ? 13.518 -9.127 -16.954 1.00 94.62 108 ILE A CA 1
ATOM 845 C C . ILE A 1 108 ? 14.428 -9.604 -15.811 1.00 94.62 108 ILE A C 1
ATOM 847 O O . ILE A 1 108 ? 15.544 -10.050 -16.086 1.00 94.62 108 ILE A O 1
ATOM 851 N N . PRO A 1 109 ? 14.004 -9.495 -14.540 1.0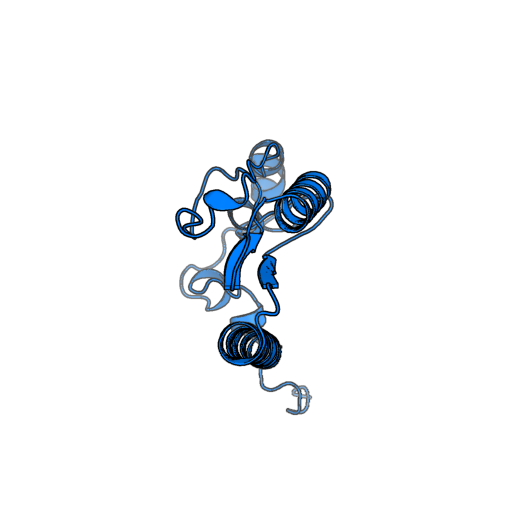0 91.75 109 PRO A N 1
ATOM 852 C CA . PRO A 1 109 ? 14.856 -9.865 -13.423 1.00 91.75 109 PRO A CA 1
ATOM 853 C C . PRO A 1 109 ? 14.905 -11.390 -13.251 1.00 91.75 109 PRO A C 1
ATOM 855 O O . PRO A 1 109 ? 13.950 -12.096 -13.581 1.00 91.75 109 PRO A O 1
ATOM 858 N N . ASP A 1 110 ? 16.005 -11.898 -12.694 1.00 95.25 110 ASP A N 1
ATOM 859 C CA . ASP A 1 110 ? 16.108 -13.306 -12.299 1.00 95.25 110 ASP A CA 1
ATOM 860 C C . ASP A 1 110 ? 15.062 -13.629 -11.220 1.00 95.25 110 ASP A C 1
ATOM 862 O O . ASP A 1 110 ? 15.044 -13.037 -10.140 1.00 95.25 110 ASP A O 1
ATOM 866 N N . GLN A 1 111 ? 14.204 -14.604 -11.515 1.00 93.56 111 GLN A N 1
ATOM 867 C CA . GLN A 1 111 ? 13.105 -15.052 -10.660 1.00 93.56 111 GLN A CA 1
ATOM 868 C C . GLN A 1 111 ? 13.574 -15.585 -9.299 1.00 93.56 111 GLN A C 1
ATOM 870 O O . GLN A 1 111 ? 12.796 -15.605 -8.345 1.00 93.56 111 GLN A O 1
ATOM 875 N N . LYS A 1 112 ? 14.836 -16.023 -9.191 1.00 95.81 112 LYS A N 1
ATOM 876 C CA . LYS A 1 112 ? 15.412 -16.524 -7.938 1.00 95.81 112 LYS A CA 1
ATOM 877 C C . LYS A 1 112 ? 15.870 -15.411 -7.001 1.00 95.81 112 LYS A C 1
ATOM 879 O O . LYS A 1 112 ? 16.106 -15.691 -5.823 1.00 95.81 112 LYS A O 1
ATOM 884 N N . ARG A 1 113 ? 15.986 -14.165 -7.477 1.00 95.75 113 ARG A N 1
ATOM 885 C CA . ARG A 1 113 ? 16.400 -13.046 -6.626 1.00 95.75 113 ARG A CA 1
ATOM 886 C C . ARG A 1 113 ? 15.387 -12.803 -5.504 1.00 95.75 113 ARG A C 1
ATOM 888 O O . ARG A 1 113 ? 14.182 -12.768 -5.776 1.00 95.75 113 ARG A O 1
ATOM 895 N N . PRO A 1 114 ? 15.838 -12.560 -4.258 1.00 96.69 114 PRO A N 1
ATOM 896 C CA . PRO A 1 114 ? 14.941 -12.217 -3.155 1.00 96.69 114 PRO A CA 1
ATOM 897 C C . PRO A 1 114 ? 14.028 -11.026 -3.471 1.00 96.69 114 PRO A C 1
ATOM 899 O O . PRO A 1 114 ? 12.859 -11.043 -3.090 1.00 96.69 114 PRO A O 1
ATOM 902 N N . SER A 1 115 ? 14.525 -10.042 -4.230 1.00 95.31 115 SER A N 1
ATOM 903 C CA . SER A 1 115 ? 13.748 -8.874 -4.668 1.00 95.31 115 SER A CA 1
ATOM 904 C C . SER A 1 115 ? 12.587 -9.174 -5.618 1.00 95.31 115 SER A C 1
ATOM 906 O O . SER A 1 115 ? 11.668 -8.364 -5.726 1.00 95.31 115 SER A O 1
ATOM 908 N N . VAL A 1 116 ? 12.599 -10.326 -6.289 1.00 95.06 116 VAL A N 1
ATOM 909 C CA . VAL A 1 116 ? 11.502 -10.783 -7.157 1.00 95.06 116 VAL A CA 1
ATOM 910 C C . VAL A 1 116 ? 10.585 -11.740 -6.407 1.00 95.06 116 VAL A C 1
ATOM 912 O O . VAL A 1 116 ? 9.367 -11.683 -6.554 1.00 95.06 116 VAL A O 1
ATOM 915 N N . LYS A 1 117 ? 11.169 -12.614 -5.582 1.00 95.06 117 LYS A N 1
ATOM 916 C CA . LYS A 1 117 ? 10.449 -13.667 -4.863 1.00 95.06 117 LYS A CA 1
ATOM 917 C C . LYS A 1 117 ? 9.547 -13.132 -3.749 1.00 95.06 117 LYS A C 1
ATOM 919 O O . LYS A 1 117 ? 8.507 -13.728 -3.473 1.00 95.06 117 LYS A O 1
ATOM 924 N N . TYR A 1 118 ? 9.944 -12.048 -3.083 1.00 95.56 118 TYR A N 1
ATOM 925 C CA . TYR A 1 118 ? 9.254 -11.538 -1.899 1.00 95.56 118 TYR A CA 1
ATOM 926 C C . TYR A 1 118 ? 8.647 -10.149 -2.132 1.00 95.56 118 TYR A C 1
ATOM 928 O O . TYR A 1 118 ? 9.211 -9.303 -2.823 1.00 95.56 118 TYR A O 1
ATOM 936 N N . LEU A 1 119 ? 7.509 -9.880 -1.480 1.00 94.81 119 LEU A N 1
ATOM 937 C CA . LEU A 1 119 ? 6.750 -8.626 -1.623 1.00 94.81 119 LEU A CA 1
ATOM 938 C C . LEU A 1 119 ? 7.578 -7.363 -1.309 1.00 94.81 119 LEU A C 1
ATOM 940 O O . LEU A 1 119 ? 7.339 -6.293 -1.881 1.00 94.81 119 LEU A O 1
ATOM 944 N N . GLY A 1 120 ? 8.559 -7.491 -0.409 1.00 94.94 120 GLY A N 1
ATOM 945 C CA . GLY A 1 120 ? 9.435 -6.404 0.030 1.00 94.94 120 GLY A CA 1
ATOM 946 C C . GLY A 1 120 ? 10.347 -5.844 -1.064 1.00 94.94 120 GLY A C 1
ATOM 947 O O . GLY A 1 120 ? 10.880 -4.748 -0.901 1.00 94.94 120 GLY A O 1
ATOM 948 N N . GLY A 1 121 ? 10.497 -6.532 -2.199 1.00 95.06 121 GLY A N 1
ATOM 949 C CA . GLY A 1 121 ? 11.360 -6.058 -3.273 1.00 95.06 121 GLY A CA 1
ATOM 950 C C . GLY A 1 121 ? 12.827 -6.006 -2.848 1.00 95.06 121 GLY A C 1
ATOM 951 O O . GLY A 1 121 ? 13.287 -6.824 -2.053 1.00 95.06 121 GLY A O 1
ATOM 952 N N . TRP A 1 122 ? 13.564 -5.020 -3.354 1.00 9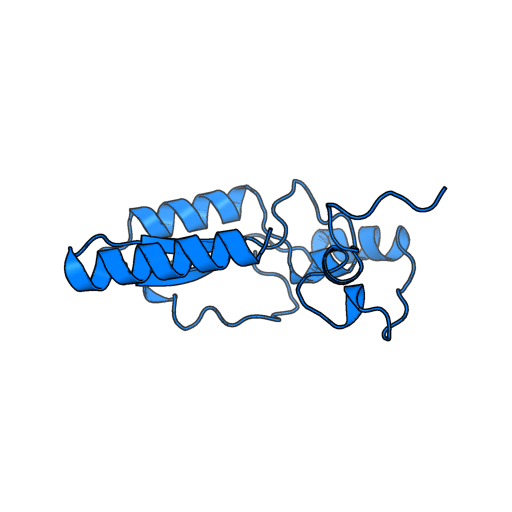4.50 122 TRP A N 1
ATOM 953 C CA . TRP A 1 122 ? 14.994 -4.837 -3.072 1.00 94.50 122 TRP A CA 1
ATOM 954 C C . TRP A 1 122 ? 15.335 -4.704 -1.576 1.00 94.50 122 TRP A C 1
ATOM 956 O O . TRP A 1 122 ? 16.454 -5.021 -1.190 1.00 94.50 122 TRP A O 1
ATOM 966 N N . PHE A 1 123 ? 14.376 -4.345 -0.707 1.00 95.44 123 PHE A N 1
ATOM 967 C CA . PHE A 1 123 ? 14.579 -4.381 0.750 1.00 95.44 123 PHE A CA 1
ATOM 968 C C . PHE A 1 123 ? 14.973 -5.772 1.263 1.00 95.44 123 PHE A C 1
ATOM 970 O O . PHE A 1 123 ? 15.652 -5.871 2.279 1.00 95.44 123 PHE A O 1
ATOM 977 N N . CYS A 1 124 ? 14.559 -6.843 0.580 1.00 95.94 124 CYS A N 1
ATOM 978 C CA . CYS A 1 124 ? 14.906 -8.221 0.936 1.00 95.94 124 CYS A CA 1
ATOM 979 C C . CYS A 1 124 ? 16.346 -8.609 0.566 1.00 95.94 124 CYS A C 1
ATOM 981 O O . CYS A 1 124 ? 16.752 -9.735 0.838 1.00 95.94 124 CYS A O 1
ATOM 983 N N . GLU A 1 125 ? 17.096 -7.716 -0.078 1.00 95.44 125 GLU A N 1
ATOM 984 C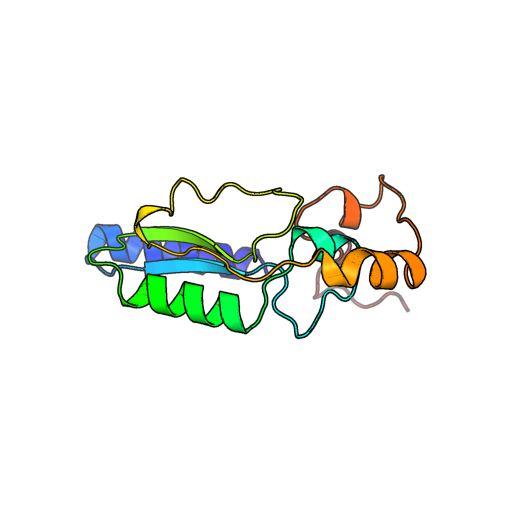 CA . GLU A 1 125 ? 18.497 -7.925 -0.461 1.00 95.44 125 GLU A CA 1
ATOM 985 C C . GLU A 1 125 ? 19.458 -7.046 0.347 1.00 95.44 125 GLU A C 1
ATOM 987 O O . GLU A 1 125 ? 20.671 -7.148 0.182 1.00 95.44 125 GLU A O 1
ATOM 992 N N . LEU A 1 126 ? 18.931 -6.187 1.222 1.00 94.06 126 LEU A N 1
ATOM 993 C CA . LEU A 1 126 ? 19.748 -5.355 2.093 1.00 94.06 126 LEU A CA 1
ATOM 994 C C . LEU A 1 126 ? 20.321 -6.176 3.247 1.00 94.06 126 LEU A C 1
ATOM 996 O O . LEU A 1 126 ? 19.609 -6.963 3.874 1.00 94.06 126 LEU A O 1
ATOM 1000 N N . GLY A 1 127 ? 21.605 -5.947 3.532 1.00 93.50 127 GLY A N 1
ATOM 1001 C CA . GLY A 1 127 ? 22.253 -6.398 4.762 1.00 93.50 127 GLY A CA 1
ATOM 1002 C C . GLY A 1 127 ? 21.741 -5.646 5.992 1.00 93.50 127 GLY A C 1
ATOM 1003 O O . GLY A 1 127 ? 20.835 -4.807 5.902 1.00 93.50 127 GLY A O 1
ATOM 1004 N N . HIS A 1 128 ? 22.318 -5.936 7.159 1.00 94.56 128 HIS A N 1
ATOM 1005 C CA . HIS A 1 128 ? 21.968 -5.184 8.356 1.00 94.56 128 HIS A CA 1
ATOM 1006 C C . HIS A 1 128 ? 22.441 -3.726 8.188 1.00 94.56 128 HIS A C 1
ATOM 1008 O O . HIS A 1 128 ? 23.570 -3.507 7.757 1.00 94.56 128 HIS A O 1
ATOM 1014 N N . PRO A 1 129 ? 21.614 -2.708 8.498 1.00 92.38 129 PRO A N 1
ATOM 1015 C CA . PRO A 1 129 ? 21.973 -1.307 8.248 1.00 92.38 129 PRO A CA 1
ATOM 1016 C C . PRO A 1 129 ? 23.173 -0.817 9.072 1.00 92.38 129 PRO A C 1
ATOM 1018 O O . PRO A 1 129 ? 23.774 0.188 8.707 1.00 92.38 129 PRO A O 1
ATOM 1021 N N . ASP A 1 130 ? 23.506 -1.514 10.162 1.00 94.75 130 ASP A N 1
ATOM 1022 C CA . ASP A 1 130 ? 24.678 -1.225 10.999 1.00 94.75 130 ASP A CA 1
ATOM 1023 C C . ASP A 1 130 ? 25.938 -2.004 10.576 1.00 94.75 130 ASP A C 1
ATOM 1025 O O . ASP A 1 130 ? 27.013 -1.785 11.141 1.00 94.75 130 ASP A O 1
ATOM 1029 N N . ASP A 1 131 ? 25.835 -2.906 9.592 1.00 93.50 131 ASP A N 1
ATOM 1030 C CA . ASP A 1 131 ? 27.018 -3.539 9.013 1.00 93.50 131 ASP A CA 1
ATOM 1031 C C . ASP A 1 131 ? 27.795 -2.485 8.215 1.00 93.50 131 ASP A C 1
ATOM 1033 O O . ASP A 1 131 ? 27.223 -1.685 7.467 1.00 93.50 131 ASP A O 1
ATOM 1037 N N . LYS A 1 132 ? 29.124 -2.478 8.348 1.00 79.00 132 LYS A N 1
ATOM 1038 C CA . LYS A 1 132 ? 29.963 -1.620 7.505 1.00 79.00 132 LYS A CA 1
ATOM 1039 C C . LYS A 1 132 ? 29.780 -2.032 6.044 1.00 79.00 132 LYS A C 1
ATOM 1041 O O . LYS A 1 132 ? 29.775 -3.225 5.741 1.00 79.00 132 LYS A O 1
ATOM 1046 N N . ALA A 1 133 ? 29.676 -1.052 5.144 1.00 72.69 133 ALA A N 1
ATOM 1047 C CA . ALA A 1 133 ? 29.788 -1.326 3.717 1.00 72.69 133 ALA A CA 1
ATOM 1048 C C . ALA A 1 133 ? 31.099 -2.089 3.484 1.00 72.69 133 ALA A C 1
ATOM 1050 O O . ALA A 1 133 ? 32.131 -1.693 4.028 1.00 72.69 133 ALA A O 1
ATOM 1051 N N . ALA A 1 134 ? 31.036 -3.201 2.750 1.00 62.28 134 ALA A N 1
ATOM 1052 C CA . ALA A 1 134 ? 32.242 -3.907 2.344 1.00 62.28 134 ALA A CA 1
ATOM 1053 C C . ALA A 1 134 ? 33.150 -2.904 1.610 1.00 62.28 134 ALA A C 1
ATOM 1055 O O . ALA A 1 134 ? 32.688 -2.265 0.663 1.00 62.28 134 ALA A O 1
ATOM 1056 N N . GLU A 1 135 ? 34.371 -2.715 2.122 1.00 43.16 135 GLU A N 1
ATOM 1057 C CA . GLU A 1 135 ? 35.420 -1.911 1.474 1.00 43.16 135 GLU A CA 1
ATOM 1058 C C . GLU A 1 135 ? 35.760 -2.455 0.081 1.00 43.16 135 GLU A C 1
ATOM 1060 O O . GLU A 1 135 ? 35.769 -3.700 -0.089 1.00 43.16 135 GLU A O 1
#

Sequence (135 aa):
YGVSKNFVESLSRLYWDKFGIETVCLRIFSSFPEPADRRMLWSYLSFADCVRLVEASLTAPRVGHTISFGISDNKLKMVDNSGAGHLGFIPQDSAEPYRAAVEAKTLIPDQKRPSVKYLGGWFCELGHPDDKAAE

Foldseek 3Di:
DVVVLVVVLVVQLVCCVPPVDADESEAQFAEDCADQAPLCLARYAYPVLVVLLVVLSVPQPGRRSHYAYRHAPRPDHPDDRPRRCSSVRHHDDHNVVCNVVRPVVDDDDDCPDPLNVDSNHCVSVDDDPPDDDDD

pLDDT: mean 96.25, std 6.3, range [43.16, 98.81]

Secondary structure (DSSP, 8-state):
-HHHHHHHHHHHHHHHHHH---EEEEEE-EESSS--STTHHHHEE-HHHHHHHHHHHHHSS---EEEEEE--S-SS--S--GGGGGG-------SGGGHHHHHHHSPPPPTTSHHHHSTTGGGGG---TTSPPP-

Radius of gyration: 17.03 Å; chains: 1; bounding box: 54×27×48 Å